Protein AF-A0A7L4IDR5-F1 (afdb_monomer_lite)

Secondary structure (DSSP, 8-state):
-EEEEEETTEEEEEE----SS---SHHHHHHHHHHHHHHHT---TTSPPP-----TT-TTTSGGGPPP--

Foldseek 3Di:
DWFWDQDPNDTDIDDDDDDPDDDDDPVSVVVVVVVLVVQCPDDDPPHDHDPDDDDPPDPPPPPRPDDPDD

Organism: Scopus umbretta (NCBI:txid33581)

pLDDT: mean 80.62, std 17.26, range [38.0, 96.06]

Structure (mmCIF, N/CA/C/O backbone):
data_AF-A0A7L4IDR5-F1
#
_entry.id   AF-A0A7L4IDR5-F1
#
loop_
_atom_site.group_PDB
_atom_site.id
_atom_site.type_symbol
_atom_site.label_atom_id
_atom_site.label_alt_id
_atom_site.label_comp_id
_atom_site.label_asym_id
_atom_site.label_entity_id
_atom_site.label_seq_id
_atom_site.pdbx_PDB_ins_code
_atom_site.Cartn_x
_atom_site.Cartn_y
_atom_site.Cartn_z
_atom_site.occupancy
_atom_site.B_iso_or_equiv
_atom_site.auth_seq_id
_atom_site.auth_comp_id
_atom_site.auth_asym_id
_atom_site.auth_atom_id
_atom_site.pdbx_PDB_model_num
ATOM 1 N N . MET A 1 1 ? -13.173 -6.000 -3.254 1.00 74.12 1 MET A N 1
ATOM 2 C CA . MET A 1 1 ? -12.929 -7.354 -2.725 1.00 74.12 1 MET A CA 1
ATOM 3 C C . MET A 1 1 ? -12.570 -7.183 -1.264 1.00 74.12 1 MET A C 1
ATOM 5 O O . MET A 1 1 ? -11.719 -6.353 -0.969 1.00 74.12 1 MET A O 1
ATOM 9 N N . GLU A 1 2 ? -13.274 -7.864 -0.369 1.00 79.75 2 GLU A N 1
ATOM 10 C CA . GLU A 1 2 ? -12.954 -7.891 1.062 1.00 79.75 2 GLU A CA 1
ATOM 11 C C . GLU A 1 2 ? -12.225 -9.199 1.394 1.00 79.75 2 GLU A C 1
ATOM 13 O O . GLU A 1 2 ? -12.460 -10.219 0.746 1.00 79.75 2 GLU A O 1
ATOM 18 N N . GLY A 1 3 ? -11.301 -9.145 2.347 1.00 83.75 3 GLY A N 1
ATOM 19 C CA . GLY A 1 3 ? -10.516 -10.276 2.829 1.00 83.75 3 GLY A CA 1
ATOM 20 C C . GLY A 1 3 ? -10.469 -10.297 4.353 1.00 83.75 3 GLY A C 1
ATOM 21 O O . GLY A 1 3 ? -10.872 -9.338 5.016 1.00 83.75 3 GLY A O 1
ATOM 22 N N . GLN A 1 4 ? -9.974 -11.397 4.914 1.00 86.94 4 GLN A N 1
ATOM 23 C CA . GLN A 1 4 ? -9.758 -11.545 6.351 1.00 86.94 4 GLN A CA 1
ATOM 24 C C . GLN A 1 4 ? -8.266 -11.731 6.622 1.00 86.94 4 GLN A C 1
ATOM 26 O O . GLN A 1 4 ? -7.646 -12.643 6.075 1.00 86.94 4 GLN A O 1
ATOM 31 N N . LEU A 1 5 ? -7.700 -10.870 7.466 1.00 84.94 5 LEU A N 1
ATOM 32 C CA . LEU A 1 5 ? -6.324 -10.972 7.941 1.00 84.94 5 LEU A CA 1
ATOM 33 C C . LEU A 1 5 ? -6.334 -11.426 9.401 1.00 84.94 5 LEU A C 1
ATOM 35 O O . LEU A 1 5 ? -6.967 -10.784 10.236 1.00 84.94 5 LEU A O 1
ATOM 39 N N . ASN A 1 6 ? -5.646 -12.526 9.703 1.00 87.19 6 ASN A N 1
ATOM 40 C CA . ASN A 1 6 ? -5.460 -12.989 11.074 1.00 87.19 6 ASN A CA 1
ATOM 41 C C . ASN A 1 6 ? -4.157 -12.400 11.624 1.00 87.19 6 ASN A C 1
ATOM 43 O O . ASN A 1 6 ? -3.083 -12.698 11.102 1.00 87.19 6 ASN A O 1
ATOM 47 N N . GLN A 1 7 ? -4.263 -11.546 12.636 1.00 81.50 7 GLN A N 1
ATOM 48 C CA . GLN A 1 7 ? -3.131 -10.883 13.269 1.00 81.50 7 GLN A CA 1
ATOM 49 C C . GLN A 1 7 ? -3.347 -10.851 14.785 1.00 81.50 7 GLN A C 1
ATOM 51 O O . GLN A 1 7 ? -4.387 -10.384 15.241 1.00 81.50 7 GLN A O 1
ATOM 56 N N . ASP A 1 8 ? -2.377 -11.349 15.557 1.00 80.25 8 ASP A N 1
ATOM 57 C CA . ASP A 1 8 ? -2.362 -11.289 17.029 1.00 80.25 8 ASP A CA 1
ATOM 58 C C . ASP A 1 8 ? -3.682 -11.753 17.680 1.00 80.25 8 ASP A C 1
ATOM 60 O O . ASP A 1 8 ? -4.281 -11.063 18.505 1.00 80.25 8 ASP A O 1
ATOM 64 N N . ASN A 1 9 ? -4.169 -12.933 17.271 1.00 84.38 9 ASN A N 1
ATOM 65 C CA . ASN A 1 9 ? -5.451 -13.521 17.690 1.00 84.38 9 ASN A CA 1
ATOM 66 C C . ASN A 1 9 ? -6.716 -12.732 17.293 1.00 84.38 9 ASN A C 1
ATOM 68 O O . ASN A 1 9 ? -7.820 -13.095 17.704 1.00 84.38 9 ASN A O 1
ATOM 72 N N . CYS A 1 10 ? -6.590 -11.696 16.466 1.00 84.19 10 CYS A N 1
ATOM 73 C CA . CYS A 1 10 ? -7.701 -10.905 15.954 1.00 84.19 10 CYS A CA 1
ATOM 74 C C . CYS A 1 10 ? -7.898 -11.150 14.454 1.00 84.19 10 CYS A C 1
ATOM 76 O O . CYS A 1 10 ? -6.943 -11.255 13.687 1.00 84.19 10 CYS A O 1
ATOM 78 N N . VAL A 1 11 ? -9.159 -11.202 14.017 1.00 87.81 11 VAL A N 1
ATOM 79 C CA . VAL A 1 11 ? -9.505 -11.267 12.592 1.00 87.81 11 VAL A CA 1
ATOM 80 C C . VAL A 1 11 ? -9.930 -9.882 12.127 1.00 87.81 11 VAL A C 1
ATOM 82 O O . VAL A 1 11 ? -10.984 -9.377 12.513 1.00 87.81 11 VAL A O 1
ATOM 85 N N . LEU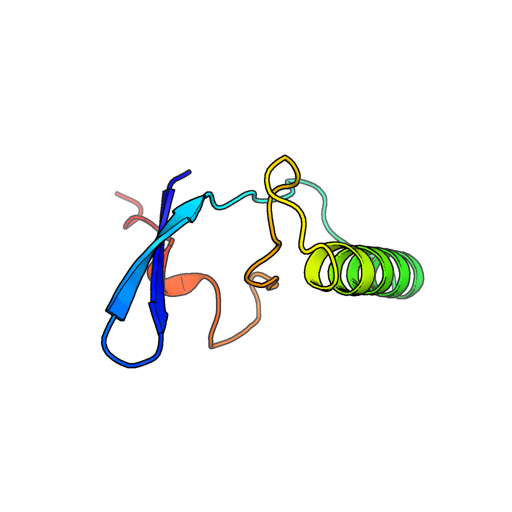 A 1 12 ? -9.112 -9.275 11.275 1.00 88.62 12 LEU A N 1
ATOM 86 C CA . LEU A 1 12 ? -9.365 -7.974 10.673 1.00 88.62 12 LEU A CA 1
ATOM 87 C C . LEU A 1 12 ? -10.054 -8.159 9.323 1.00 88.62 12 LEU A C 1
ATOM 89 O O . LEU A 1 12 ? -9.567 -8.889 8.458 1.00 88.62 12 LEU A O 1
ATOM 93 N N . LYS A 1 13 ? -11.177 -7.465 9.118 1.00 90.19 13 LYS A N 1
ATOM 94 C CA . LYS A 1 13 ? -11.750 -7.301 7.779 1.00 90.19 13 LYS A CA 1
ATOM 95 C C . LYS A 1 13 ? -10.925 -6.265 7.031 1.00 90.19 13 LYS A C 1
ATOM 97 O O . LYS A 1 13 ? -10.801 -5.132 7.489 1.00 90.19 13 LYS A O 1
ATOM 102 N N . VAL A 1 14 ? -10.373 -6.652 5.890 1.00 89.69 14 VAL A N 1
ATOM 103 C CA . VAL A 1 14 ? -9.480 -5.809 5.095 1.00 89.69 14 VAL A CA 1
ATOM 104 C C . VAL A 1 14 ? -10.015 -5.636 3.682 1.00 89.69 14 VAL A C 1
ATOM 106 O O . VAL A 1 14 ? -10.639 -6.533 3.116 1.00 89.69 14 VAL A O 1
ATOM 109 N N . ALA A 1 15 ? -9.758 -4.476 3.085 1.00 92.44 15 ALA A N 1
ATOM 110 C CA . ALA A 1 15 ? -9.966 -4.290 1.659 1.00 92.44 15 ALA A CA 1
ATOM 111 C C . ALA A 1 15 ? -8.774 -4.880 0.898 1.00 92.44 15 ALA A C 1
ATOM 113 O O . ALA A 1 15 ? -7.624 -4.561 1.191 1.00 92.44 15 ALA A O 1
ATOM 114 N N . VAL A 1 16 ? -9.047 -5.713 -0.103 1.00 90.00 16 VAL A N 1
ATOM 115 C CA . VAL A 1 16 ? -8.022 -6.287 -0.978 1.00 90.00 16 VAL A CA 1
ATOM 116 C C . VAL A 1 16 ? -8.122 -5.626 -2.346 1.00 90.00 16 VAL A C 1
ATOM 118 O O . VAL A 1 16 ? -9.162 -5.687 -3.013 1.00 90.00 16 VAL A O 1
ATOM 121 N N . LYS A 1 17 ? -7.028 -4.995 -2.777 1.00 89.56 17 LYS A N 1
ATOM 122 C CA . LYS A 1 17 ? -6.888 -4.411 -4.112 1.00 89.56 17 LYS A CA 1
ATOM 123 C C . LYS A 1 17 ? -5.902 -5.245 -4.918 1.00 89.56 17 LYS A C 1
ATOM 125 O O . LYS A 1 17 ? -4.704 -5.222 -4.668 1.00 89.56 17 LYS A O 1
ATOM 130 N N . THR A 1 18 ? -6.411 -5.966 -5.908 1.00 87.50 18 THR A N 1
ATOM 131 C CA .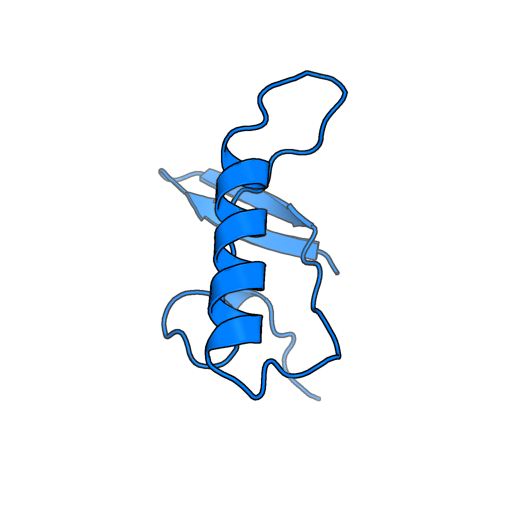 THR A 1 18 ? -5.575 -6.716 -6.847 1.00 87.50 18 THR A CA 1
ATOM 132 C C . THR A 1 18 ? -5.266 -5.852 -8.060 1.00 87.50 18 THR A C 1
ATOM 134 O O . THR A 1 18 ? -6.175 -5.340 -8.716 1.00 87.50 18 THR A O 1
ATOM 137 N N . MET A 1 19 ? -3.985 -5.711 -8.387 1.00 85.62 19 MET A N 1
ATOM 138 C CA . MET A 1 19 ? -3.568 -5.126 -9.656 1.00 85.62 19 MET A CA 1
ATOM 139 C C . MET A 1 19 ? -3.729 -6.174 -10.762 1.00 85.62 19 MET A C 1
ATOM 141 O O . MET A 1 19 ? -3.284 -7.308 -10.619 1.00 85.62 19 MET A O 1
ATOM 145 N N . LYS A 1 20 ? -4.405 -5.810 -11.858 1.00 82.00 20 LYS A N 1
ATOM 146 C CA . LYS A 1 20 ? -4.590 -6.699 -13.024 1.00 82.00 20 LYS A CA 1
ATOM 147 C C . LYS A 1 20 ? -3.361 -6.755 -13.938 1.00 82.00 20 LYS A C 1
ATOM 149 O O . LYS A 1 20 ? -3.314 -7.593 -14.831 1.00 82.00 20 LYS A O 1
ATOM 154 N N . ILE A 1 21 ? -2.412 -5.846 -13.740 1.00 83.94 21 ILE A N 1
ATOM 155 C CA . ILE A 1 21 ? -1.193 -5.730 -14.538 1.00 83.94 21 ILE A CA 1
ATOM 156 C C . ILE A 1 21 ? -0.120 -6.601 -13.885 1.00 83.94 21 ILE A C 1
ATOM 158 O O . ILE A 1 21 ? 0.026 -6.593 -12.662 1.00 83.94 21 ILE A O 1
ATOM 162 N N . ALA A 1 22 ? 0.597 -7.373 -14.697 1.00 81.62 22 ALA A N 1
ATOM 163 C CA . ALA A 1 22 ? 1.727 -8.158 -14.231 1.00 81.62 22 ALA A CA 1
ATOM 164 C C . ALA A 1 22 ? 2.974 -7.276 -14.125 1.00 81.62 22 ALA A C 1
ATOM 166 O O . ALA A 1 22 ? 3.272 -6.509 -15.037 1.00 81.62 22 ALA A O 1
ATOM 167 N N . ILE A 1 23 ? 3.719 -7.441 -13.037 1.00 83.25 23 ILE A N 1
ATOM 168 C CA . ILE A 1 23 ? 5.074 -6.910 -12.905 1.00 83.25 23 ILE A CA 1
ATOM 169 C C . ILE A 1 23 ? 5.988 -7.839 -13.708 1.00 83.25 23 ILE A C 1
ATOM 171 O O . ILE A 1 23 ? 6.093 -9.026 -13.385 1.00 83.25 23 ILE A O 1
ATOM 175 N N . CYS A 1 24 ? 6.585 -7.332 -14.785 1.00 86.62 24 CYS A N 1
ATOM 176 C CA . CYS A 1 24 ? 7.307 -8.145 -15.766 1.00 86.62 24 CYS A CA 1
ATOM 177 C C . CYS A 1 24 ? 8.825 -7.962 -15.681 1.00 86.62 24 CYS A C 1
ATOM 179 O O . CYS A 1 24 ? 9.579 -8.801 -16.176 1.00 86.62 24 CYS A O 1
ATOM 181 N N . THR A 1 25 ? 9.281 -6.885 -15.047 1.00 92.31 25 THR A N 1
ATOM 182 C CA . THR A 1 25 ? 10.695 -6.530 -14.935 1.00 92.31 25 THR A CA 1
ATOM 183 C C . THR A 1 25 ? 11.110 -6.304 -13.483 1.00 92.31 25 THR A C 1
ATOM 185 O O . THR A 1 25 ? 10.282 -6.104 -12.595 1.00 92.31 25 THR A O 1
ATOM 188 N N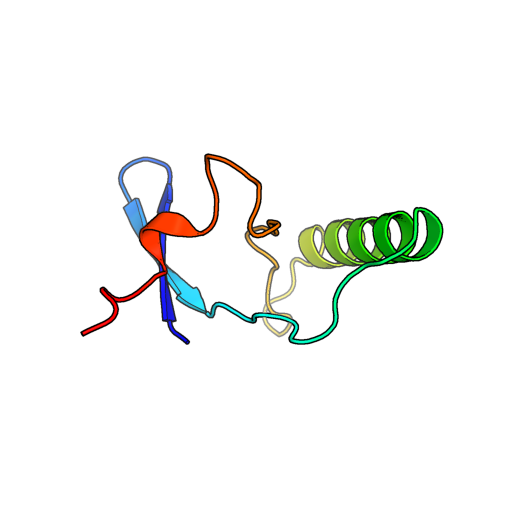 . ARG A 1 26 ? 12.425 -6.323 -13.234 1.00 91.44 26 ARG A N 1
ATOM 189 C CA . ARG A 1 26 ? 12.974 -5.996 -11.912 1.00 91.44 26 ARG A CA 1
ATOM 190 C C . ARG A 1 26 ? 12.692 -4.543 -11.519 1.00 91.44 26 ARG A C 1
ATOM 192 O O . ARG A 1 26 ? 12.342 -4.318 -10.372 1.00 91.44 26 ARG A O 1
ATOM 199 N N . GLY A 1 27 ? 12.811 -3.601 -12.457 1.00 95.81 27 GLY A N 1
ATOM 200 C CA . GLY A 1 27 ? 12.560 -2.180 -12.186 1.00 95.81 27 GLY A CA 1
ATOM 201 C C . GLY A 1 27 ? 11.122 -1.932 -11.734 1.00 95.81 27 GLY A C 1
ATOM 202 O O . GLY A 1 27 ? 10.906 -1.349 -10.685 1.00 95.81 27 GLY A O 1
ATOM 203 N N . GLU A 1 28 ? 10.140 -2.508 -12.435 1.00 92.25 28 GLU A N 1
ATOM 204 C CA . GLU A 1 28 ? 8.728 -2.409 -12.029 1.00 92.25 28 GLU A CA 1
ATOM 205 C C . GLU A 1 28 ? 8.460 -3.025 -10.645 1.00 92.25 28 GLU A C 1
ATOM 207 O O . GLU A 1 28 ? 7.582 -2.565 -9.917 1.00 92.25 28 GLU A O 1
ATOM 212 N N . LEU A 1 29 ? 9.194 -4.082 -10.274 1.00 90.62 29 LEU A N 1
ATOM 213 C CA . LEU A 1 29 ? 9.097 -4.672 -8.939 1.00 90.62 29 LEU A CA 1
ATOM 214 C C . LEU A 1 29 ? 9.695 -3.748 -7.874 1.00 90.62 29 LEU A C 1
ATOM 216 O O . LEU A 1 29 ? 9.102 -3.599 -6.810 1.00 90.62 29 LEU A O 1
ATOM 220 N N . GLU A 1 30 ? 10.859 -3.158 -8.145 1.00 94.62 30 GLU A N 1
ATOM 221 C CA . GLU A 1 30 ? 11.522 -2.200 -7.255 1.00 94.62 30 GLU A CA 1
ATOM 222 C C . GLU A 1 30 ? 10.645 -0.962 -7.033 1.00 94.62 30 GLU A C 1
ATOM 224 O O . GLU A 1 30 ? 10.430 -0.580 -5.884 1.00 94.62 30 GLU A O 1
ATOM 229 N N . ASP A 1 31 ? 10.052 -0.418 -8.099 1.00 94.12 31 ASP A N 1
ATOM 230 C CA . ASP A 1 31 ? 9.115 0.707 -8.029 1.00 94.12 31 ASP A CA 1
ATOM 231 C C . ASP A 1 31 ? 7.876 0.348 -7.192 1.00 94.12 31 ASP A C 1
ATOM 233 O O . ASP A 1 31 ? 7.518 1.073 -6.262 1.00 94.12 31 ASP A O 1
ATOM 237 N N . PHE A 1 32 ? 7.263 -0.818 -7.446 1.00 92.50 32 PHE A N 1
ATOM 238 C CA . PHE A 1 32 ? 6.118 -1.306 -6.668 1.00 92.50 32 PHE A CA 1
ATOM 239 C C . PHE A 1 32 ? 6.440 -1.446 -5.174 1.00 92.50 32 PHE A C 1
ATOM 241 O O . PHE A 1 32 ? 5.655 -1.025 -4.322 1.00 92.50 32 PHE A O 1
ATOM 248 N N . LEU A 1 33 ? 7.586 -2.049 -4.842 1.00 92.69 33 LEU A N 1
ATOM 249 C CA . LEU A 1 33 ? 8.004 -2.233 -3.452 1.00 92.69 33 LEU A CA 1
ATOM 250 C C . LEU A 1 33 ? 8.328 -0.893 -2.786 1.00 92.69 33 LEU A C 1
ATOM 252 O O . LEU A 1 33 ? 7.966 -0.692 -1.628 1.00 92.69 33 LEU A O 1
ATOM 256 N N . SER A 1 34 ? 8.964 0.030 -3.509 1.00 95.00 34 SER A N 1
ATOM 257 C CA . SER A 1 34 ? 9.262 1.374 -3.015 1.00 95.00 34 SER A CA 1
ATOM 258 C C . SER A 1 34 ? 7.979 2.120 -2.644 1.00 95.00 34 SER A C 1
ATOM 260 O O . SER A 1 34 ? 7.875 2.653 -1.540 1.00 95.00 34 SER A O 1
ATOM 262 N N . GLU A 1 35 ? 6.969 2.110 -3.518 1.00 93.81 35 GLU A N 1
ATOM 263 C CA . GLU A 1 35 ? 5.667 2.711 -3.216 1.00 93.81 35 GLU A CA 1
ATOM 264 C C . GLU A 1 35 ? 4.986 2.035 -2.018 1.00 93.81 35 GLU A C 1
ATOM 266 O O . GLU A 1 35 ? 4.465 2.723 -1.139 1.00 93.81 35 GLU A O 1
ATOM 271 N N . ALA A 1 36 ? 5.022 0.700 -1.939 1.00 93.06 36 ALA A N 1
ATOM 272 C CA . ALA A 1 36 ? 4.435 -0.044 -0.826 1.00 93.06 36 ALA A CA 1
ATOM 273 C C . ALA A 1 36 ? 5.068 0.332 0.525 1.00 93.06 36 ALA A C 1
ATOM 275 O O . ALA A 1 36 ? 4.344 0.554 1.499 1.00 93.06 36 ALA A O 1
ATOM 276 N N . VAL A 1 37 ? 6.397 0.477 0.583 1.00 93.06 37 VAL A N 1
ATOM 277 C CA . VAL A 1 37 ? 7.104 0.943 1.787 1.00 93.06 37 VAL A CA 1
ATOM 278 C C . VAL A 1 37 ? 6.627 2.339 2.179 1.00 93.06 37 VAL A C 1
ATOM 280 O O . VAL A 1 37 ? 6.199 2.527 3.317 1.00 93.06 37 VAL A O 1
ATOM 283 N N . CYS A 1 38 ? 6.599 3.287 1.237 1.00 92.56 38 CYS A N 1
ATOM 284 C CA . CYS A 1 38 ? 6.103 4.636 1.512 1.00 92.56 38 CYS A CA 1
ATOM 285 C C . CYS A 1 38 ? 4.652 4.628 2.024 1.00 92.56 38 CYS A C 1
ATOM 287 O O . CYS A 1 38 ? 4.324 5.332 2.976 1.00 92.56 38 CYS A O 1
ATOM 289 N N . MET A 1 39 ? 3.775 3.806 1.440 1.00 93.19 39 MET A N 1
ATOM 290 C CA . MET A 1 39 ? 2.373 3.708 1.860 1.00 93.19 39 MET A CA 1
ATOM 291 C C . MET A 1 39 ? 2.187 3.074 3.243 1.00 93.19 39 MET A C 1
ATOM 293 O O . MET A 1 39 ? 1.212 3.373 3.936 1.00 93.19 39 MET A O 1
ATOM 297 N N . LYS A 1 40 ? 3.092 2.179 3.645 1.00 90.62 40 LYS A N 1
ATOM 298 C CA . LYS A 1 40 ? 3.062 1.523 4.958 1.00 90.62 40 LYS A CA 1
ATOM 299 C C . LYS A 1 40 ? 3.421 2.481 6.095 1.00 90.62 40 LYS A C 1
ATOM 301 O O . LYS A 1 40 ? 2.962 2.286 7.221 1.00 90.62 40 LYS A O 1
ATOM 306 N N . GLU A 1 41 ? 4.206 3.512 5.794 1.00 93.25 41 GLU A N 1
ATOM 307 C CA . GLU A 1 41 ? 4.608 4.556 6.740 1.00 93.25 41 GLU A CA 1
ATOM 308 C C . GLU A 1 41 ? 3.522 5.615 6.978 1.00 93.25 41 GLU A C 1
ATOM 310 O O . GLU A 1 41 ? 3.624 6.394 7.924 1.00 93.25 41 GLU A O 1
ATOM 315 N N . PHE A 1 42 ? 2.456 5.643 6.171 1.00 92.31 42 PHE A N 1
ATOM 316 C CA . PHE A 1 42 ? 1.357 6.577 6.392 1.00 92.31 42 PHE A CA 1
ATOM 317 C C . PHE A 1 42 ? 0.603 6.265 7.689 1.00 92.31 42 PHE A C 1
ATOM 319 O O . PHE A 1 42 ? -0.022 5.211 7.837 1.00 92.31 42 PHE A O 1
ATOM 326 N N . ASP A 1 43 ? 0.616 7.235 8.602 1.00 92.31 43 ASP A N 1
ATOM 327 C CA . ASP A 1 43 ? -0.142 7.215 9.849 1.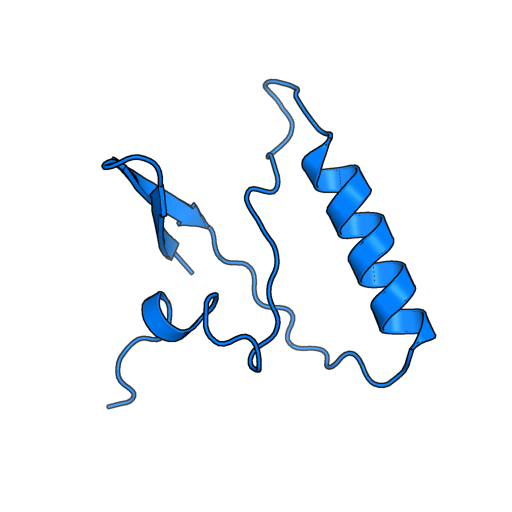00 92.31 43 ASP A CA 1
ATOM 328 C C . ASP A 1 43 ? -0.865 8.552 10.040 1.00 92.31 43 ASP A C 1
ATOM 330 O O . ASP A 1 43 ? -0.354 9.506 10.629 1.00 92.31 43 ASP A O 1
ATOM 334 N N . HIS A 1 44 ? -2.046 8.661 9.433 1.00 95.00 44 HIS A N 1
ATOM 335 C CA . HIS A 1 44 ? -2.869 9.862 9.491 1.00 95.00 44 HIS A CA 1
ATOM 336 C C . HIS A 1 44 ? -4.354 9.481 9.412 1.00 95.00 44 HIS A C 1
ATOM 338 O O . HIS A 1 44 ? -4.715 8.652 8.577 1.00 95.00 44 HIS A O 1
ATOM 344 N N . PRO A 1 45 ? -5.253 10.111 10.194 1.00 94.62 45 PRO A N 1
ATOM 345 C CA . PRO A 1 45 ? -6.671 9.729 10.263 1.00 94.62 45 PRO A CA 1
ATOM 346 C C . PRO A 1 45 ? -7.412 9.763 8.917 1.00 94.62 45 PRO A C 1
ATOM 348 O O . PRO A 1 45 ? -8.385 9.040 8.731 1.00 94.62 45 PRO A O 1
ATOM 351 N N . ASN A 1 46 ? -6.943 10.581 7.971 1.00 96.06 46 ASN A N 1
ATOM 352 C CA . ASN A 1 46 ? -7.541 10.721 6.636 1.00 96.06 46 ASN A CA 1
ATOM 353 C C . ASN A 1 46 ? -6.782 9.969 5.530 1.00 96.06 46 ASN A C 1
ATOM 355 O O . ASN A 1 46 ? -7.068 10.174 4.352 1.00 96.06 46 ASN A O 1
ATOM 359 N N . VAL A 1 47 ? -5.789 9.147 5.877 1.00 94.06 47 VAL A N 1
ATOM 360 C CA . VAL A 1 47 ? -5.006 8.370 4.910 1.00 94.06 47 VAL A CA 1
ATOM 361 C C . VAL A 1 47 ? -5.170 6.892 5.227 1.00 94.06 47 VAL A C 1
ATOM 363 O O . VAL A 1 47 ? -4.979 6.457 6.359 1.00 94.06 47 VAL A O 1
ATOM 366 N N . MET A 1 48 ? -5.546 6.103 4.221 1.00 91.50 48 MET A N 1
ATOM 367 C CA . MET A 1 48 ? -5.643 4.658 4.398 1.00 91.50 48 MET A CA 1
ATOM 368 C C . MET A 1 48 ? -4.252 4.057 4.568 1.00 91.50 48 MET A C 1
ATOM 370 O O . MET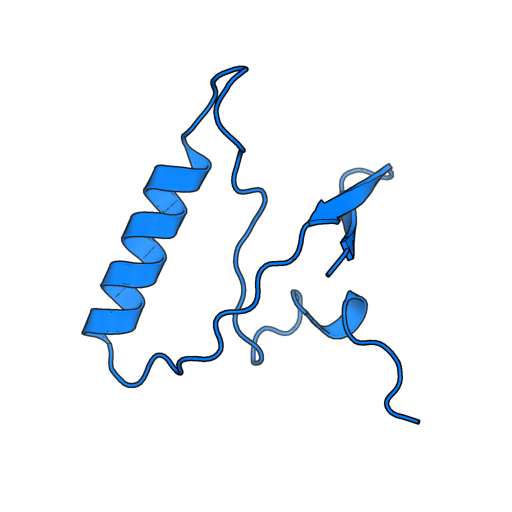 A 1 48 ? -3.373 4.266 3.733 1.00 91.50 48 MET A O 1
ATOM 374 N N . LYS A 1 49 ? -4.089 3.262 5.623 1.00 90.31 49 LYS A N 1
ATOM 375 C CA . LYS A 1 49 ? -2.851 2.543 5.900 1.00 90.31 49 LYS A CA 1
ATOM 376 C C . LYS A 1 49 ? -2.756 1.276 5.059 1.00 90.31 49 LYS A C 1
ATOM 378 O O . LYS A 1 49 ? -3.687 0.466 5.039 1.00 90.31 49 LYS A O 1
ATOM 383 N N . LEU A 1 50 ? -1.611 1.074 4.412 1.00 93.25 50 LEU A N 1
ATOM 384 C CA . LEU A 1 50 ? -1.287 -0.216 3.818 1.00 93.25 50 LEU A CA 1
ATOM 385 C C . LEU A 1 50 ? -0.923 -1.204 4.933 1.00 93.25 50 LEU A C 1
ATOM 387 O O . LEU A 1 50 ? 0.039 -0.999 5.669 1.00 93.25 50 LEU A O 1
ATOM 391 N N . ILE A 1 51 ? -1.711 -2.272 5.068 1.00 90.50 51 ILE A N 1
ATOM 392 C CA . ILE A 1 51 ? -1.477 -3.312 6.083 1.00 90.50 51 ILE A CA 1
ATOM 393 C C . ILE A 1 51 ? -0.448 -4.333 5.576 1.00 90.50 51 ILE A C 1
ATOM 395 O O . ILE A 1 51 ? 0.401 -4.793 6.338 1.00 90.50 51 ILE A O 1
ATOM 399 N N . GLY A 1 52 ? -0.489 -4.644 4.280 1.00 89.38 52 GLY A N 1
ATOM 400 C CA . GLY A 1 52 ? 0.509 -5.478 3.628 1.00 89.38 52 GLY A CA 1
ATOM 401 C C . GLY A 1 52 ? 0.266 -5.651 2.133 1.00 89.38 52 GLY A C 1
ATOM 402 O O . GLY A 1 52 ? -0.816 -5.370 1.612 1.00 89.38 52 GLY A O 1
ATOM 403 N N . GLU A 1 53 ? 1.296 -6.146 1.468 1.00 89.12 53 GLU A N 1
ATOM 404 C CA . GLU A 1 53 ? 1.376 -6.407 0.041 1.00 89.12 53 GLU A CA 1
ATOM 405 C C . GLU A 1 53 ? 1.844 -7.846 -0.219 1.00 89.12 53 GLU A C 1
ATOM 407 O O . GLU A 1 53 ? 2.515 -8.475 0.600 1.00 89.12 53 GLU A O 1
ATOM 412 N N . GLY A 1 54 ? 1.471 -8.413 -1.365 1.00 84.81 54 GLY A N 1
ATOM 413 C CA . GLY A 1 54 ? 1.822 -9.791 -1.683 1.00 84.81 54 GLY A CA 1
ATOM 414 C C . GLY A 1 54 ? 1.641 -10.118 -3.155 1.00 84.81 54 GLY A C 1
ATOM 415 O O . GLY A 1 54 ? 0.783 -9.559 -3.836 1.00 84.81 54 GLY A O 1
ATOM 416 N N . THR A 1 55 ? 2.453 -11.051 -3.647 1.00 80.75 55 THR A N 1
ATOM 417 C CA . THR A 1 55 ? 2.335 -11.570 -5.011 1.00 80.75 55 THR A CA 1
ATOM 418 C C . THR A 1 55 ? 1.569 -12.896 -5.010 1.00 80.75 55 THR A C 1
ATOM 420 O O . THR A 1 55 ? 1.597 -13.629 -4.022 1.00 80.75 55 THR A O 1
ATOM 423 N N . PRO A 1 56 ? 0.934 -13.296 -6.126 1.00 70.88 56 PRO A N 1
ATOM 424 C CA . PRO A 1 56 ? 0.245 -14.586 -6.233 1.00 70.88 56 PRO A CA 1
ATOM 425 C C . PRO A 1 56 ? 1.145 -15.819 -6.040 1.00 70.88 56 PRO A C 1
ATOM 427 O O . PRO A 1 56 ? 0.660 -16.945 -6.074 1.00 70.88 56 PRO A O 1
ATOM 430 N N . ARG A 1 57 ? 2.462 -15.637 -5.910 1.00 63.31 57 ARG A N 1
ATOM 431 C CA . ARG A 1 57 ? 3.430 -16.711 -5.673 1.00 63.31 57 ARG A CA 1
ATOM 432 C C . ARG A 1 57 ? 3.897 -16.794 -4.219 1.00 63.31 57 ARG A C 1
ATOM 434 O O . ARG A 1 57 ? 4.649 -17.710 -3.906 1.00 63.31 57 ARG A O 1
ATOM 441 N N . SER A 1 58 ? 3.483 -15.879 -3.338 1.00 58.03 58 SER A N 1
ATOM 442 C CA . SER A 1 58 ? 3.870 -15.949 -1.929 1.00 58.03 58 SER A CA 1
ATOM 443 C C . SER A 1 58 ? 3.036 -17.006 -1.177 1.00 58.03 58 SER A C 1
ATOM 445 O O . SER A 1 58 ? 1.808 -16.991 -1.286 1.00 58.03 58 SER A O 1
ATOM 447 N N . PRO A 1 59 ? 3.668 -17.901 -0.386 1.00 46.62 59 PRO A N 1
ATOM 448 C CA . PRO A 1 59 ? 2.968 -18.948 0.374 1.00 46.62 59 PRO A CA 1
ATOM 449 C C . PRO A 1 59 ? 2.035 -18.434 1.484 1.00 46.62 59 PRO A C 1
ATOM 451 O O . PRO A 1 59 ? 1.298 -19.216 2.070 1.00 46.62 59 PRO A O 1
ATOM 454 N N . TRP A 1 60 ? 2.083 -17.138 1.807 1.00 49.19 60 TRP A N 1
ATOM 455 C CA . TRP A 1 60 ? 1.491 -16.582 3.031 1.00 49.19 60 TRP A CA 1
ATOM 456 C C . TRP A 1 60 ? 0.391 -15.532 2.799 1.00 49.19 60 TRP A C 1
ATOM 458 O O . TRP A 1 60 ? -0.170 -15.034 3.767 1.00 49.19 60 TRP A O 1
ATOM 468 N N . GLY A 1 61 ? 0.086 -15.147 1.553 1.00 46.91 61 GLY A N 1
ATOM 469 C CA . GLY A 1 61 ? -0.592 -13.860 1.320 1.00 46.91 61 GLY A CA 1
ATOM 470 C C . GLY A 1 61 ? -1.995 -13.893 0.724 1.00 46.91 61 GLY A C 1
ATOM 471 O O . GLY A 1 61 ? -2.836 -13.085 1.103 1.00 46.91 61 GLY A O 1
ATOM 472 N N . TRP A 1 62 ? -2.269 -14.775 -0.240 1.00 51.47 62 TRP A N 1
ATOM 473 C CA . TRP A 1 62 ? -3.483 -14.637 -1.057 1.00 51.47 62 TRP A CA 1
ATOM 474 C C . TRP A 1 62 ? -4.471 -15.793 -0.915 1.00 51.47 62 TRP A C 1
ATOM 476 O O . TRP A 1 62 ? -5.654 -15.591 -1.189 1.00 51.47 62 TRP A O 1
ATOM 486 N N . GLU A 1 63 ? -4.028 -16.987 -0.507 1.00 48.72 63 GLU A N 1
ATOM 487 C CA . GLU A 1 63 ? -4.863 -18.202 -0.534 1.00 48.72 63 GLU A CA 1
ATOM 488 C C . GLU A 1 63 ? -6.089 -18.091 0.377 1.00 48.72 63 GLU A C 1
ATOM 490 O O . GLU A 1 63 ? -7.172 -18.523 -0.006 1.00 48.72 63 GLU A O 1
ATOM 495 N N . SER A 1 64 ? -5.967 -17.364 1.491 1.00 47.56 64 SER A N 1
ATOM 496 C CA . SER A 1 64 ? -7.084 -17.050 2.394 1.00 47.56 64 SER A CA 1
ATOM 497 C C . SER A 1 64 ? -8.112 -16.058 1.809 1.00 47.56 64 SER A C 1
ATOM 499 O O . SER A 1 64 ? -9.207 -15.906 2.339 1.00 47.56 64 SER A O 1
ATOM 501 N N . CYS A 1 65 ? -7.779 -15.368 0.710 1.00 48.44 65 CYS A N 1
ATOM 502 C CA . CYS A 1 65 ? -8.640 -14.383 0.040 1.00 48.44 65 CYS A CA 1
ATOM 503 C C . CYS A 1 65 ? -9.234 -14.886 -1.291 1.00 48.44 65 CYS A C 1
ATOM 505 O O . CYS A 1 65 ? -9.981 -14.146 -1.937 1.00 48.44 65 CYS A O 1
ATOM 507 N N . ARG A 1 66 ? -8.926 -16.116 -1.743 1.00 46.19 66 ARG A N 1
ATOM 508 C CA . ARG A 1 66 ? -9.573 -16.700 -2.931 1.00 46.19 66 ARG A CA 1
ATOM 509 C C . ARG A 1 66 ? -10.850 -17.438 -2.528 1.00 46.19 66 ARG A C 1
ATOM 511 O O . ARG A 1 66 ? -10.820 -18.424 -1.806 1.00 46.19 66 ARG A O 1
ATOM 518 N N . HIS A 1 67 ? -11.976 -16.973 -3.065 1.00 42.91 67 HIS A N 1
ATOM 519 C CA . HIS A 1 67 ? -13.209 -17.753 -3.117 1.00 42.91 67 HIS A CA 1
ATOM 520 C C . HIS A 1 67 ? -12.945 -19.085 -3.854 1.00 42.91 67 HIS A C 1
ATOM 522 O O . HIS A 1 67 ? -12.169 -19.083 -4.822 1.00 42.91 67 HIS A O 1
ATOM 528 N N . PRO A 1 68 ? -13.566 -20.208 -3.443 1.00 40.19 68 PRO A N 1
ATOM 529 C CA . PRO A 1 68 ? -13.520 -21.437 -4.221 1.00 40.19 68 PRO A CA 1
ATOM 530 C C . PRO A 1 68 ? -14.097 -21.135 -5.604 1.00 40.19 68 PRO A C 1
ATOM 532 O O . PRO A 1 68 ? -15.208 -20.623 -5.731 1.00 40.19 68 PRO A O 1
ATOM 535 N N . ARG A 1 69 ? -13.307 -21.395 -6.647 1.00 44.19 69 ARG A N 1
ATOM 536 C CA . ARG A 1 69 ? -13.811 -21.390 -8.021 1.00 44.19 69 ARG A CA 1
ATOM 537 C C . ARG A 1 69 ? -14.801 -22.548 -8.129 1.00 44.19 69 ARG A C 1
ATOM 539 O O . ARG A 1 69 ? -14.363 -23.696 -8.175 1.00 44.19 69 ARG A O 1
ATOM 546 N N . GLY A 1 70 ? -16.090 -22.226 -8.061 1.00 38.00 70 GLY A N 1
ATOM 547 C CA . GLY A 1 70 ? -17.150 -23.052 -8.635 1.00 38.00 70 GLY A CA 1
ATOM 548 C C . GLY A 1 70 ? -17.086 -23.009 -10.152 1.00 38.00 70 GLY A C 1
ATOM 549 O O . GLY A 1 70 ? -16.606 -21.979 -10.685 1.00 38.00 70 GLY A O 1
#

InterPro domains:
  IPR001245 Serine-threonine/tyrosine-protein kinase, catalytic domain [PF07714] (2-55)
  IPR011009 Protein kinase-like domain superfamily [SSF56112] (3-55)

Radius of gyration: 13.67 Å; chains: 1; bound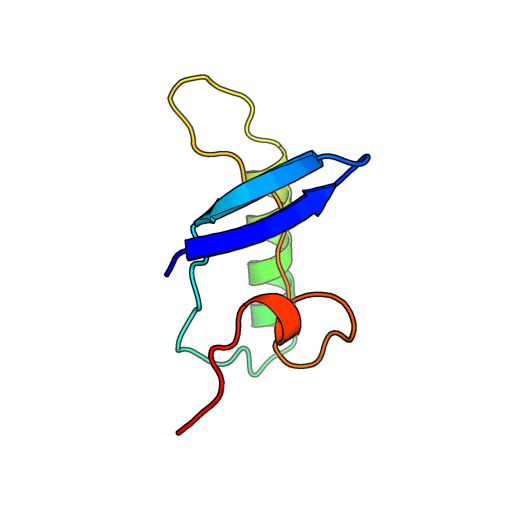ing box: 30×34×34 Å

Sequence (70 aa):
MEGQLNQDNCVLKVAVKTMKIAICTRGELEDFLSEAVCMKEFDHPNVMKLIGEGTPRSPWGWESCRHPRG